Protein AF-G7GJB9-F1 (afdb_monomer_lite)

Sequence (105 aa):
MTVLPDGKTMACCGLGTQSIDELNIGHVDVDDLATARTRAEADFLKRWIRDEGPERILQWTAARDETIIWENLYAHRCQACKRVYSDPKVESVLRDHYPKRSLMS

Foldseek 3Di:
DDADPVQFDFLDPDPCRVPFCLRGQDGNVPDDPVNSVVSCVQAQVSVCCVPPNLLVLLVVLCVVVVVSDDPPPDPDSSVSVSCCRPPVSNVVSCCVPPPVSRHRD

Structure (mmCIF, N/CA/C/O backbone):
data_AF-G7GJB9-F1
#
_entry.id   AF-G7GJB9-F1
#
loop_
_atom_site.group_PDB
_atom_site.id
_atom_site.type_symbol
_atom_site.label_atom_id
_atom_site.label_alt_id
_atom_site.label_comp_id
_atom_site.label_asym_id
_atom_site.label_entity_id
_atom_site.label_seq_id
_atom_site.pdbx_PDB_ins_code
_atom_site.Cartn_x
_atom_site.Cartn_y
_atom_site.Cartn_z
_atom_site.occupancy
_atom_site.B_iso_or_equiv
_atom_site.auth_seq_id
_atom_site.auth_comp_id
_atom_site.auth_asym_id
_atom_site.auth_atom_id
_atom_site.pdbx_PDB_model_num
ATOM 1 N N . MET A 1 1 ? 0.455 -2.338 -12.298 1.00 89.50 1 MET A N 1
ATOM 2 C CA . MET A 1 1 ? 1.537 -1.359 -12.507 1.00 89.50 1 MET A CA 1
ATOM 3 C C . MET A 1 1 ? 1.068 -0.287 -13.476 1.00 89.50 1 MET A C 1
ATOM 5 O O . MET A 1 1 ? 0.288 -0.614 -14.363 1.00 89.50 1 MET A O 1
ATOM 9 N N . THR A 1 2 ? 1.527 0.950 -13.293 1.00 94.06 2 THR A N 1
ATOM 10 C CA . THR A 1 2 ? 1.164 2.133 -14.096 1.00 94.06 2 THR A CA 1
ATOM 11 C C . THR A 1 2 ? 2.374 3.054 -14.205 1.00 94.06 2 THR A C 1
ATOM 13 O O . THR A 1 2 ? 3.111 3.165 -13.232 1.00 94.06 2 THR A O 1
ATOM 16 N N . VAL A 1 3 ? 2.559 3.740 -15.33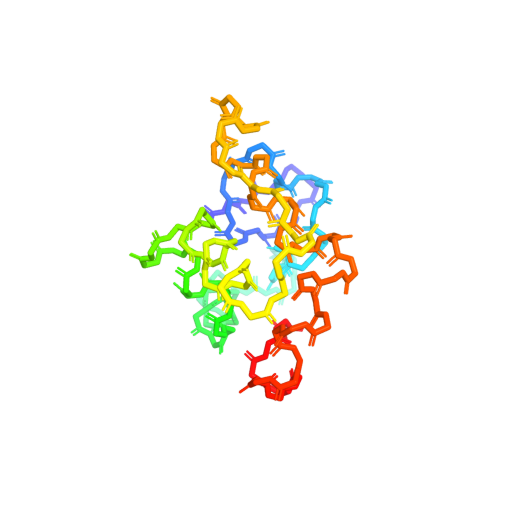1 1.00 95.25 3 VAL A N 1
ATOM 17 C CA . VAL A 1 3 ? 3.527 4.843 -15.457 1.00 95.25 3 VAL A CA 1
ATOM 18 C C . VAL A 1 3 ? 2.760 6.162 -15.398 1.00 95.25 3 VAL A C 1
ATOM 20 O O . VAL A 1 3 ? 1.751 6.315 -16.087 1.00 95.25 3 VAL A O 1
ATOM 23 N N . LEU A 1 4 ? 3.194 7.083 -14.541 1.00 94.19 4 LEU A N 1
ATOM 24 C CA . LEU A 1 4 ? 2.607 8.413 -14.395 1.00 94.19 4 LEU A CA 1
ATOM 25 C C . LEU A 1 4 ? 3.230 9.410 -15.389 1.00 94.19 4 LEU A C 1
ATOM 27 O O . LEU A 1 4 ? 4.338 9.175 -15.870 1.00 94.19 4 LEU A O 1
ATOM 31 N N . PRO A 1 5 ? 2.557 10.542 -15.688 1.00 93.69 5 PRO A N 1
ATOM 32 C CA . PRO A 1 5 ? 3.080 11.548 -16.618 1.00 93.69 5 PRO A CA 1
ATOM 33 C C . PRO A 1 5 ? 4.420 12.165 -16.207 1.00 93.69 5 PRO A C 1
ATOM 35 O O . PRO A 1 5 ? 5.144 12.656 -17.064 1.00 93.69 5 PRO A O 1
ATOM 38 N N . ASP A 1 6 ? 4.742 12.153 -14.912 1.00 94.19 6 ASP A N 1
ATOM 39 C CA . ASP A 1 6 ? 6.021 12.633 -14.386 1.00 94.19 6 ASP A CA 1
ATOM 40 C C . ASP A 1 6 ? 7.142 11.592 -14.491 1.00 94.19 6 ASP A C 1
ATOM 42 O O . ASP A 1 6 ? 8.245 11.884 -14.061 1.00 94.19 6 ASP A O 1
ATOM 46 N N . GLY A 1 7 ? 6.872 10.407 -15.051 1.00 95.56 7 GLY A N 1
ATOM 47 C CA . GLY A 1 7 ? 7.843 9.330 -15.238 1.00 95.56 7 GLY A CA 1
ATOM 48 C C . GLY A 1 7 ? 7.910 8.321 -14.089 1.00 95.56 7 GLY A C 1
ATOM 49 O O . GLY A 1 7 ? 8.565 7.282 -14.228 1.00 95.56 7 GLY A O 1
ATOM 50 N N . LYS A 1 8 ? 7.195 8.543 -12.976 1.00 95.69 8 LYS A N 1
ATOM 51 C CA . LYS A 1 8 ? 7.129 7.562 -11.882 1.00 95.69 8 LYS A CA 1
ATOM 52 C C . LYS A 1 8 ? 6.443 6.276 -12.326 1.00 95.69 8 LYS A C 1
ATOM 54 O O . LYS A 1 8 ? 5.377 6.292 -12.942 1.00 95.69 8 LYS A O 1
ATOM 59 N N . THR A 1 9 ? 7.021 5.146 -11.939 1.00 96.19 9 THR A N 1
ATOM 60 C CA . THR A 1 9 ? 6.441 3.818 -12.134 1.00 96.19 9 THR A CA 1
ATOM 61 C C . THR A 1 9 ? 5.828 3.345 -10.827 1.00 96.19 9 THR A C 1
ATOM 63 O O . THR A 1 9 ? 6.493 3.277 -9.801 1.00 96.19 9 THR A O 1
ATOM 66 N N . MET A 1 10 ? 4.550 2.989 -10.863 1.00 95.69 10 MET A N 1
ATOM 67 C CA . MET A 1 10 ? 3.741 2.707 -9.683 1.00 95.69 10 MET A CA 1
ATOM 68 C C . MET A 1 10 ? 3.254 1.260 -9.683 1.00 95.69 10 MET A C 1
ATOM 70 O O . MET A 1 10 ? 2.778 0.756 -10.702 1.00 95.69 10 MET A O 1
ATOM 74 N N . ALA A 1 11 ? 3.272 0.591 -8.531 1.00 94.06 11 ALA A N 1
ATOM 75 C CA . ALA A 1 11 ? 2.827 -0.794 -8.378 1.00 94.06 11 ALA A CA 1
ATOM 76 C C . ALA A 1 11 ? 1.320 -0.976 -8.661 1.00 94.06 11 ALA A C 1
ATOM 78 O O . ALA A 1 11 ? 0.900 -2.027 -9.153 1.00 94.06 11 ALA A O 1
ATOM 79 N N . CYS A 1 12 ? 0.510 0.067 -8.445 1.00 90.56 12 CYS A N 1
ATOM 80 C CA . CYS A 1 12 ? -0.949 0.055 -8.595 1.00 90.56 12 CYS A CA 1
ATOM 81 C C . CYS A 1 12 ? -1.453 1.127 -9.585 1.00 90.56 12 CYS A C 1
ATOM 83 O O . CYS A 1 12 ? -0.780 2.123 -9.848 1.00 90.56 12 CYS A O 1
ATOM 85 N N . CYS A 1 13 ? -2.654 0.930 -10.134 1.00 82.88 13 CYS A N 1
ATOM 86 C CA . CYS A 1 13 ? -3.376 1.893 -10.983 1.00 82.88 13 CYS A CA 1
ATOM 87 C C . CYS A 1 13 ? -4.547 2.594 -10.273 1.00 82.88 13 CYS A C 1
ATOM 89 O O . CYS A 1 13 ? -5.251 3.388 -10.888 1.00 82.88 13 CYS A O 1
ATOM 91 N N . GLY A 1 14 ? -4.800 2.260 -9.007 1.00 83.69 14 GLY A N 1
ATOM 92 C CA . GLY A 1 14 ? -5.973 2.727 -8.275 1.00 83.69 14 GLY A CA 1
ATOM 93 C C . GLY A 1 14 ? -5.852 4.151 -7.722 1.00 83.69 14 GLY A C 1
ATOM 94 O O . GLY A 1 14 ? -4.815 4.795 -7.804 1.00 83.69 14 GLY A O 1
ATOM 95 N N . LEU A 1 15 ? -6.907 4.622 -7.052 1.00 82.31 15 LEU A N 1
ATOM 96 C CA . LEU A 1 15 ? -6.983 5.977 -6.474 1.00 82.31 15 LEU A CA 1
ATOM 97 C C . LEU A 1 15 ? -5.854 6.300 -5.476 1.00 82.31 15 LEU A C 1
ATOM 99 O O . LEU A 1 15 ? -5.542 7.463 -5.252 1.00 82.31 15 LEU A O 1
ATOM 103 N N . GLY A 1 16 ? -5.242 5.275 -4.873 1.00 74.44 16 GLY A N 1
ATOM 104 C CA . GLY A 1 16 ? -4.135 5.438 -3.929 1.00 74.44 16 GLY A CA 1
ATOM 105 C C . GLY A 1 16 ? -2.791 5.768 -4.582 1.00 74.44 16 GLY A C 1
ATOM 106 O O . GLY A 1 16 ? -1.866 6.146 -3.873 1.00 74.44 16 GLY A O 1
ATOM 107 N N . THR A 1 17 ? -2.675 5.656 -5.909 1.00 81.19 17 THR A N 1
ATOM 108 C CA . THR A 1 17 ? -1.406 5.764 -6.640 1.00 81.19 17 THR A CA 1
ATOM 109 C C . THR A 1 17 ? -0.700 7.113 -6.458 1.00 81.19 17 THR A C 1
ATOM 111 O O . THR A 1 17 ? 0.517 7.157 -6.522 1.00 81.19 17 THR A O 1
ATOM 114 N N . GLN A 1 18 ? -1.406 8.210 -6.181 1.00 80.12 18 GLN A N 1
ATOM 115 C CA . GLN A 1 18 ? -0.754 9.507 -5.928 1.00 80.12 18 GLN A CA 1
ATOM 116 C C . GLN A 1 18 ? -0.552 9.835 -4.444 1.00 80.12 18 GLN A C 1
ATOM 118 O O . GLN A 1 18 ? 0.059 10.848 -4.128 1.00 80.12 18 GLN A O 1
ATOM 123 N N . SER A 1 19 ? -1.093 9.026 -3.531 1.00 86.94 19 SER A N 1
ATOM 124 C CA . SER A 1 19 ? -1.124 9.344 -2.095 1.00 86.94 19 SER A CA 1
ATOM 125 C C . SER A 1 19 ? -0.402 8.331 -1.208 1.00 86.94 19 SER A C 1
ATOM 127 O O . SER A 1 19 ? -0.482 8.450 0.010 1.00 86.94 19 SER A O 1
ATOM 129 N N . ILE A 1 20 ? 0.194 7.297 -1.803 1.00 91.75 20 ILE A N 1
ATOM 130 C CA . ILE A 1 20 ? 0.900 6.221 -1.103 1.00 91.75 20 ILE A CA 1
ATOM 131 C C . ILE A 1 20 ? 2.271 6.093 -1.762 1.00 91.75 20 ILE A C 1
ATOM 133 O O . ILE A 1 20 ? 2.391 5.514 -2.847 1.00 91.75 20 ILE A O 1
ATOM 137 N N . ASP A 1 21 ? 3.286 6.662 -1.120 1.00 90.81 21 ASP A N 1
ATOM 138 C CA . ASP A 1 21 ? 4.640 6.752 -1.672 1.00 90.81 21 ASP A CA 1
ATOM 139 C C . ASP A 1 21 ? 5.273 5.371 -1.850 1.00 90.81 21 ASP A C 1
ATOM 141 O O . ASP A 1 21 ? 5.986 5.137 -2.823 1.00 90.81 21 ASP A O 1
ATOM 145 N N . GLU A 1 22 ? 4.938 4.411 -0.988 1.00 92.31 22 GLU A N 1
ATOM 146 C CA . GLU A 1 22 ? 5.425 3.034 -1.054 1.00 92.31 22 GLU A CA 1
ATOM 147 C C . GLU A 1 22 ? 4.970 2.299 -2.315 1.00 92.31 22 GLU A C 1
ATOM 149 O O . GLU A 1 22 ? 5.536 1.261 -2.656 1.00 92.31 22 GLU A O 1
ATOM 154 N N . LEU A 1 23 ? 3.946 2.798 -3.017 1.00 93.56 23 LEU A N 1
ATOM 155 C CA . LEU A 1 23 ? 3.553 2.243 -4.308 1.00 93.56 23 LEU A CA 1
ATOM 156 C C . LEU A 1 23 ? 4.488 2.686 -5.436 1.00 93.56 23 LEU A C 1
ATOM 158 O O . LEU A 1 23 ? 4.411 2.087 -6.509 1.00 93.56 23 LEU A O 1
ATOM 162 N N . ASN A 1 24 ? 5.331 3.701 -5.241 1.00 94.56 24 ASN A N 1
ATOM 163 C CA . ASN A 1 24 ? 6.339 4.090 -6.218 1.00 94.56 24 ASN A CA 1
ATOM 164 C C . ASN A 1 24 ? 7.473 3.057 -6.219 1.00 94.56 24 ASN A C 1
ATOM 166 O O . ASN A 1 24 ? 8.115 2.813 -5.203 1.00 94.56 24 ASN A O 1
ATOM 170 N N . ILE A 1 25 ? 7.695 2.432 -7.369 1.00 95.44 25 ILE A N 1
ATOM 171 C CA . ILE A 1 25 ? 8.632 1.316 -7.560 1.00 95.44 25 ILE A CA 1
ATOM 172 C C . ILE A 1 25 ? 9.762 1.660 -8.538 1.00 95.44 25 ILE A C 1
ATOM 174 O O . ILE A 1 25 ? 10.593 0.799 -8.844 1.00 95.44 25 ILE A O 1
ATOM 178 N N . GLY A 1 26 ? 9.819 2.902 -9.024 1.00 95.88 26 GLY A N 1
ATOM 179 C CA . GLY A 1 26 ? 10.907 3.365 -9.878 1.00 95.88 26 GLY A CA 1
ATOM 180 C C . GLY A 1 26 ? 10.550 4.571 -10.735 1.00 95.88 26 GLY A C 1
ATOM 181 O O . GLY A 1 26 ? 9.481 5.169 -10.605 1.00 95.88 26 GLY A O 1
ATOM 182 N N . HIS A 1 27 ? 11.446 4.903 -11.655 1.00 97.19 27 HIS A N 1
ATOM 183 C CA . HIS A 1 27 ? 11.267 5.988 -12.616 1.00 97.19 27 HIS A CA 1
ATOM 184 C C . HIS A 1 27 ? 11.741 5.551 -13.999 1.00 97.19 27 HIS A C 1
ATOM 186 O O . HIS A 1 27 ? 12.808 4.957 -14.101 1.00 97.19 27 HIS A O 1
ATOM 192 N N . VAL A 1 28 ? 10.997 5.866 -15.062 1.00 96.81 28 VAL A N 1
ATOM 193 C CA . VAL A 1 28 ? 11.310 5.382 -16.426 1.00 96.81 28 VAL A CA 1
ATOM 194 C C . VAL A 1 28 ? 12.644 5.887 -16.985 1.00 96.81 28 VAL A C 1
ATOM 196 O O . VAL A 1 28 ? 13.214 5.255 -17.866 1.00 96.81 28 VAL A O 1
ATOM 199 N N . ASP A 1 29 ? 13.157 6.998 -16.455 1.00 97.25 29 ASP A N 1
ATOM 200 C CA . ASP A 1 29 ? 14.475 7.538 -16.829 1.00 97.25 29 ASP A CA 1
ATOM 201 C C . ASP A 1 29 ? 15.649 6.762 -16.211 1.00 97.25 29 AS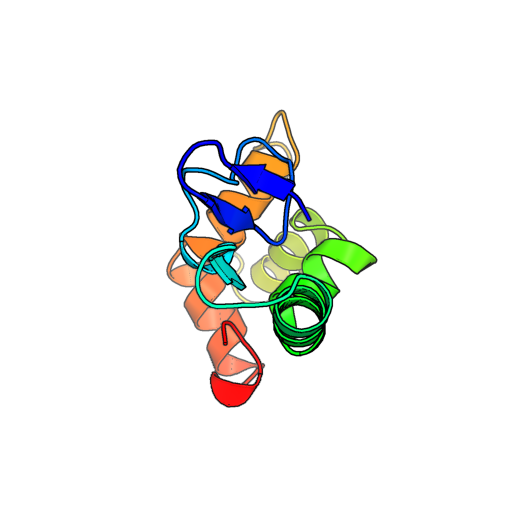P A C 1
ATOM 203 O O . ASP A 1 29 ? 16.786 6.893 -16.660 1.00 97.25 29 ASP A O 1
ATOM 207 N N . VAL A 1 30 ? 15.392 5.993 -15.149 1.00 96.69 30 VAL A N 1
ATOM 208 C CA . VAL A 1 30 ? 16.421 5.305 -14.352 1.00 96.69 30 VAL A CA 1
ATOM 209 C C . VAL A 1 30 ? 16.289 3.792 -14.473 1.00 96.69 30 VAL A C 1
ATOM 211 O O . VAL A 1 30 ? 17.289 3.083 -14.566 1.00 96.69 30 VAL A O 1
ATOM 214 N N . ASP A 1 31 ? 15.055 3.300 -14.464 1.00 96.19 31 ASP A N 1
ATOM 215 C CA . ASP A 1 31 ? 14.720 1.892 -14.355 1.00 96.19 31 ASP A CA 1
ATOM 216 C C . ASP A 1 31 ? 13.994 1.404 -15.605 1.00 96.19 31 ASP A C 1
ATOM 218 O O . ASP A 1 31 ? 13.051 2.034 -16.090 1.00 96.19 31 ASP A O 1
ATOM 222 N N . ASP A 1 32 ? 14.351 0.209 -16.070 1.00 95.81 32 ASP A N 1
ATOM 223 C CA . ASP A 1 32 ? 13.491 -0.520 -16.991 1.00 95.81 32 ASP A CA 1
ATOM 224 C C . ASP A 1 32 ? 12.253 -1.089 -16.259 1.00 95.81 32 ASP A C 1
ATOM 226 O O . ASP A 1 32 ? 12.241 -1.327 -15.043 1.00 95.81 32 ASP A O 1
ATOM 230 N N . LEU A 1 33 ? 11.183 -1.343 -17.016 1.00 94.94 33 LEU A N 1
ATOM 231 C CA . LEU A 1 33 ? 9.920 -1.829 -16.452 1.00 94.94 33 LEU A CA 1
ATOM 232 C C . LEU A 1 33 ? 10.025 -3.230 -15.827 1.00 94.94 33 LEU A C 1
ATOM 234 O O . LEU A 1 33 ? 9.230 -3.555 -14.942 1.00 94.94 33 LEU A O 1
ATOM 238 N N . ALA A 1 34 ? 10.968 -4.071 -16.263 1.00 96.00 34 ALA A N 1
ATOM 239 C CA . ALA A 1 34 ? 11.171 -5.398 -15.684 1.00 96.00 34 ALA A CA 1
ATOM 240 C C . ALA A 1 34 ? 11.832 -5.300 -14.299 1.00 96.00 34 ALA A C 1
ATOM 242 O O . ALA A 1 34 ? 11.426 -6.004 -13.369 1.00 96.00 34 ALA A O 1
ATOM 243 N N . THR A 1 35 ? 12.771 -4.373 -14.128 1.00 96.12 35 THR A N 1
ATOM 244 C CA . THR A 1 35 ? 13.389 -4.029 -12.846 1.00 96.12 35 THR A CA 1
ATOM 245 C C . THR A 1 35 ? 12.347 -3.471 -11.878 1.00 96.12 35 THR A C 1
ATOM 247 O O . THR A 1 35 ? 12.211 -3.983 -10.763 1.00 96.12 35 THR A O 1
ATOM 250 N N . ALA A 1 36 ? 11.536 -2.499 -12.310 1.00 95.81 36 ALA A N 1
ATOM 251 C CA . ALA A 1 36 ? 10.448 -1.958 -11.489 1.00 95.81 36 ALA A CA 1
ATOM 252 C C . ALA A 1 36 ? 9.442 -3.051 -11.078 1.00 95.81 36 ALA A C 1
ATOM 254 O O . ALA A 1 36 ? 9.062 -3.156 -9.908 1.00 95.81 36 ALA A O 1
ATOM 255 N N . ARG A 1 37 ? 9.061 -3.928 -12.015 1.00 94.50 37 ARG A N 1
ATOM 256 C CA . ARG A 1 37 ? 8.197 -5.081 -11.732 1.00 94.50 37 ARG A CA 1
ATOM 257 C C . ARG A 1 37 ? 8.811 -6.018 -10.693 1.00 94.50 37 ARG A C 1
ATOM 259 O O . ARG A 1 37 ? 8.110 -6.418 -9.768 1.00 94.50 37 ARG A O 1
ATOM 266 N N . THR A 1 38 ? 10.095 -6.341 -10.820 1.00 95.62 38 THR A N 1
ATOM 267 C CA . THR A 1 38 ? 10.801 -7.222 -9.877 1.00 95.62 38 THR A CA 1
ATOM 268 C C . THR A 1 38 ? 10.790 -6.639 -8.464 1.00 95.62 38 THR A C 1
ATOM 270 O O . THR A 1 38 ? 10.535 -7.368 -7.509 1.00 95.62 38 THR A O 1
ATOM 273 N N . ARG A 1 39 ? 10.972 -5.318 -8.311 1.00 94.19 39 ARG A N 1
ATOM 274 C CA . ARG A 1 39 ? 10.845 -4.643 -7.004 1.00 94.19 39 ARG A CA 1
ATOM 275 C C . ARG A 1 39 ? 9.439 -4.776 -6.426 1.00 94.19 39 ARG A C 1
ATOM 277 O O . ARG A 1 39 ? 9.283 -5.154 -5.269 1.00 94.19 39 ARG A O 1
ATOM 284 N N . ALA A 1 40 ? 8.410 -4.535 -7.240 1.00 93.12 40 ALA A N 1
ATOM 285 C CA . ALA A 1 40 ? 7.023 -4.700 -6.808 1.00 93.12 40 ALA A CA 1
ATOM 286 C C . ALA A 1 40 ? 6.714 -6.143 -6.379 1.00 93.12 40 ALA A C 1
ATOM 288 O O . ALA A 1 40 ? 5.992 -6.361 -5.409 1.00 93.12 40 ALA A O 1
ATOM 289 N N . GLU A 1 41 ? 7.260 -7.123 -7.100 1.00 92.75 41 GLU A N 1
ATOM 290 C CA . GLU A 1 41 ? 7.110 -8.544 -6.797 1.00 92.75 41 GLU A CA 1
ATOM 291 C C . GLU A 1 41 ? 7.954 -8.994 -5.604 1.00 92.75 41 GLU A C 1
ATOM 293 O O . GLU A 1 41 ? 7.607 -10.008 -5.011 1.00 92.75 41 GLU A O 1
ATOM 298 N N . ALA A 1 42 ? 9.007 -8.272 -5.214 1.00 93.25 42 ALA A N 1
ATOM 299 C CA . ALA A 1 42 ? 9.830 -8.590 -4.047 1.00 93.25 42 ALA A CA 1
ATOM 300 C C . ALA A 1 42 ? 9.178 -8.162 -2.717 1.00 93.25 42 ALA A C 1
ATOM 302 O O . ALA A 1 42 ? 9.381 -8.827 -1.697 1.00 93.25 42 ALA A O 1
ATOM 303 N N . ASP A 1 43 ? 8.323 -7.139 -2.730 1.00 92.69 43 ASP A N 1
ATOM 304 C CA . ASP A 1 43 ? 7.616 -6.645 -1.544 1.00 92.69 43 ASP A CA 1
ATOM 305 C C . ASP A 1 43 ? 6.431 -7.548 -1.152 1.00 92.69 43 ASP A C 1
ATOM 307 O O . ASP A 1 43 ? 5.493 -7.766 -1.926 1.00 92.69 43 ASP A O 1
ATOM 311 N N . PHE A 1 44 ? 6.449 -8.067 0.078 1.00 92.75 44 PHE A N 1
ATOM 312 C CA . PHE A 1 44 ? 5.394 -8.953 0.573 1.00 92.75 44 PHE A CA 1
ATOM 313 C C . PHE A 1 44 ? 4.037 -8.262 0.701 1.00 92.75 44 PHE A C 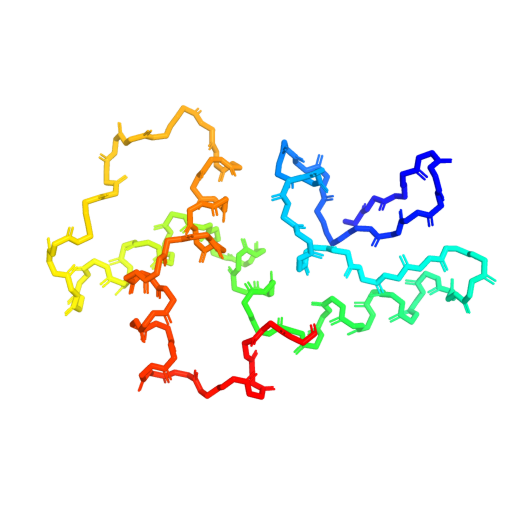1
ATOM 315 O O . PHE A 1 44 ? 3.034 -8.857 0.317 1.00 92.75 44 PHE A O 1
ATOM 322 N N . LEU A 1 45 ? 3.987 -7.028 1.208 1.00 93.75 45 LEU A N 1
ATOM 323 C CA . LEU A 1 45 ? 2.729 -6.313 1.412 1.00 93.75 45 LEU A CA 1
ATOM 324 C C . LEU A 1 45 ? 2.061 -6.001 0.071 1.00 93.75 45 LEU A C 1
ATOM 326 O O . LEU A 1 45 ? 0.859 -6.212 -0.085 1.00 93.75 45 LEU A O 1
ATOM 330 N N . LYS A 1 46 ? 2.846 -5.581 -0.929 1.00 93.50 46 LYS A N 1
ATOM 331 C CA . LYS A 1 46 ? 2.354 -5.355 -2.298 1.00 93.50 46 LYS A CA 1
ATOM 332 C C . LYS A 1 46 ? 1.792 -6.648 -2.904 1.00 93.50 46 LYS A C 1
ATOM 334 O O . LYS A 1 46 ? 0.713 -6.614 -3.501 1.00 93.50 46 LYS A O 1
ATOM 339 N N . ARG A 1 47 ? 2.476 -7.790 -2.722 1.00 93.31 47 ARG A N 1
ATOM 340 C CA . ARG A 1 47 ? 1.964 -9.110 -3.144 1.00 93.31 47 ARG A CA 1
ATOM 341 C C . ARG A 1 47 ? 0.679 -9.485 -2.409 1.00 93.31 47 ARG A C 1
ATOM 343 O O . ARG A 1 47 ? -0.291 -9.848 -3.059 1.00 93.31 47 ARG A O 1
ATOM 350 N N . TRP A 1 48 ? 0.633 -9.329 -1.089 1.00 94.81 48 TRP A N 1
ATOM 351 C CA . TRP A 1 48 ? -0.541 -9.669 -0.285 1.00 94.81 48 TRP A CA 1
ATOM 352 C C . TRP A 1 48 ? -1.767 -8.839 -0.695 1.00 94.81 48 TRP A C 1
ATOM 354 O O . TRP A 1 48 ? -2.840 -9.386 -0.939 1.00 94.81 48 TRP A O 1
ATOM 364 N N . ILE A 1 49 ? -1.598 -7.530 -0.905 1.00 94.06 49 ILE A N 1
ATOM 365 C CA . ILE A 1 49 ? -2.664 -6.649 -1.410 1.00 94.06 49 ILE A CA 1
ATOM 366 C C . ILE A 1 49 ? -3.143 -7.073 -2.806 1.00 94.06 49 ILE A C 1
ATOM 368 O O . ILE A 1 49 ? -4.334 -6.951 -3.110 1.00 94.06 49 ILE A O 1
ATOM 372 N N . ARG A 1 50 ? -2.241 -7.536 -3.677 1.00 92.44 50 ARG A N 1
ATOM 373 C CA . ARG A 1 50 ? -2.599 -8.032 -5.013 1.00 92.44 50 ARG A CA 1
ATOM 374 C C . ARG A 1 50 ? -3.387 -9.339 -4.931 1.00 92.44 50 ARG A C 1
ATOM 376 O O . ARG A 1 50 ? -4.391 -9.461 -5.626 1.00 92.44 50 ARG A O 1
ATOM 383 N N . ASP A 1 51 ? -2.924 -10.275 -4.111 1.00 93.94 51 ASP A N 1
ATOM 384 C CA . ASP A 1 51 ? -3.427 -11.648 -4.082 1.00 93.94 51 ASP A CA 1
ATOM 385 C C . ASP A 1 51 ? -4.728 -11.756 -3.261 1.00 93.94 51 ASP A C 1
ATOM 387 O O . ASP A 1 51 ? -5.648 -12.479 -3.642 1.00 93.94 51 ASP A O 1
ATOM 391 N N . GLU A 1 52 ? -4.854 -10.986 -2.175 1.00 94.56 52 GLU A N 1
ATOM 392 C CA . GLU A 1 52 ? -5.991 -11.069 -1.248 1.00 94.56 52 GLU A CA 1
ATOM 393 C C . GLU A 1 52 ? -6.843 -9.802 -1.159 1.00 94.56 52 GLU A C 1
ATOM 395 O O . GLU A 1 52 ? -8.030 -9.888 -0.833 1.00 94.56 52 GLU A O 1
ATOM 400 N N . GLY A 1 53 ? -6.264 -8.644 -1.468 1.00 93.19 53 GLY A N 1
ATOM 401 C CA . GLY A 1 53 ? -6.901 -7.345 -1.287 1.00 93.19 53 GLY A CA 1
ATOM 402 C C . GLY A 1 53 ? -6.616 -6.700 0.077 1.00 93.19 53 GLY A C 1
ATOM 403 O O . GLY A 1 53 ? -6.330 -7.387 1.058 1.00 93.19 53 GLY A O 1
ATOM 404 N N . PRO A 1 54 ? -6.691 -5.360 0.158 1.00 95.31 54 PRO A N 1
ATOM 405 C CA . PRO A 1 54 ? -6.374 -4.625 1.381 1.00 95.31 54 PRO A CA 1
ATOM 406 C C . PRO A 1 54 ? -7.381 -4.861 2.515 1.00 95.31 54 PRO A C 1
ATOM 408 O O . PRO A 1 54 ? -7.007 -4.802 3.682 1.00 95.31 54 PRO A O 1
ATOM 411 N N . GLU A 1 55 ? -8.641 -5.168 2.205 1.00 96.12 55 GLU A N 1
ATOM 412 C CA . GLU A 1 55 ? -9.675 -5.467 3.198 1.00 96.12 55 GLU A CA 1
ATOM 413 C C . GLU A 1 55 ? -9.346 -6.714 4.025 1.00 96.12 55 GLU A C 1
ATOM 415 O O . GLU A 1 55 ? -9.527 -6.702 5.240 1.00 96.12 55 GLU A O 1
ATOM 420 N N . ARG A 1 56 ? -8.798 -7.765 3.399 1.00 96.50 56 ARG A N 1
ATOM 421 C CA . ARG A 1 56 ? -8.367 -8.977 4.117 1.00 96.50 56 ARG A CA 1
ATOM 422 C C . ARG A 1 56 ? -7.211 -8.709 5.071 1.00 96.50 56 ARG A C 1
ATOM 424 O O . ARG A 1 56 ? -7.171 -9.283 6.154 1.00 96.50 56 ARG A O 1
ATOM 431 N N . ILE A 1 57 ? -6.311 -7.801 4.707 1.00 96.75 57 ILE A N 1
ATOM 432 C CA . ILE A 1 57 ? -5.226 -7.375 5.596 1.00 96.75 57 ILE A CA 1
ATOM 433 C C . ILE A 1 57 ? -5.804 -6.625 6.797 1.00 96.75 57 ILE A C 1
ATOM 435 O O . ILE A 1 57 ? -5.453 -6.940 7.930 1.00 96.75 57 ILE A O 1
ATOM 439 N N . LEU A 1 58 ? -6.739 -5.695 6.570 1.00 97.69 58 LEU A N 1
ATOM 440 C CA . LEU A 1 58 ? -7.407 -4.973 7.656 1.00 97.69 58 LEU A CA 1
ATOM 441 C C . LEU A 1 58 ? -8.162 -5.924 8.590 1.00 97.69 58 LEU A C 1
ATOM 443 O O . LEU A 1 58 ? -8.008 -5.817 9.806 1.00 97.69 58 LEU A O 1
ATOM 447 N N . GLN A 1 59 ? -8.891 -6.896 8.036 1.00 97.50 59 GLN A N 1
ATOM 448 C CA . GLN A 1 59 ? -9.530 -7.967 8.800 1.00 97.50 59 GLN A CA 1
ATOM 449 C C . GLN A 1 59 ? -8.523 -8.725 9.665 1.00 97.50 59 GLN A C 1
ATOM 451 O O . GLN A 1 59 ? -8.738 -8.922 10.860 1.00 97.50 59 GLN A O 1
ATOM 456 N N . TRP A 1 60 ? -7.406 -9.135 9.066 1.00 97.69 60 TRP A N 1
ATOM 457 C CA . TRP A 1 60 ? -6.365 -9.892 9.746 1.00 97.69 60 TRP A CA 1
ATOM 458 C C . TRP A 1 60 ? -5.702 -9.091 10.875 1.00 97.69 60 TRP A C 1
ATOM 460 O O . TRP A 1 60 ? -5.399 -9.663 11.928 1.00 97.69 60 TRP A O 1
ATOM 470 N N . THR A 1 61 ? -5.509 -7.779 10.687 1.00 97.69 61 THR A N 1
ATOM 471 C CA . THR A 1 61 ? -4.986 -6.890 11.735 1.00 97.69 61 THR A CA 1
ATOM 472 C C . THR A 1 61 ? -6.009 -6.610 12.830 1.00 97.69 61 THR A C 1
ATOM 474 O O . THR A 1 61 ? -5.650 -6.624 14.002 1.00 97.69 61 THR A O 1
ATOM 477 N N . ALA A 1 62 ? -7.288 -6.450 12.484 1.00 97.75 62 ALA A N 1
ATOM 478 C CA . ALA A 1 62 ? -8.365 -6.233 13.449 1.00 97.75 62 ALA A CA 1
ATOM 479 C C . ALA A 1 62 ? -8.609 -7.450 14.352 1.00 97.75 62 ALA A C 1
ATOM 481 O O . ALA A 1 62 ? -8.972 -7.301 15.512 1.00 97.75 62 ALA A O 1
ATOM 482 N N . ALA A 1 63 ? -8.335 -8.660 13.856 1.00 97.62 63 ALA A N 1
ATOM 483 C CA . ALA A 1 63 ? -8.353 -9.878 14.668 1.00 97.62 63 ALA A CA 1
ATOM 484 C C . ALA A 1 63 ? -7.226 -9.943 15.727 1.00 97.62 63 ALA A C 1
ATOM 486 O O . ALA A 1 63 ? -7.198 -10.877 16.524 1.00 97.62 63 ALA A O 1
ATOM 487 N N . ARG A 1 64 ? -6.270 -9.003 15.708 1.00 97.31 64 ARG A N 1
ATOM 488 C CA . ARG A 1 64 ? -5.129 -8.913 16.644 1.00 97.31 64 ARG A CA 1
ATOM 489 C C . ARG A 1 64 ? -5.161 -7.651 17.494 1.00 97.31 64 ARG A C 1
ATOM 491 O O . ARG A 1 64 ? -4.739 -7.686 18.642 1.00 97.31 64 ARG A O 1
ATOM 498 N N . ASP A 1 65 ? -5.669 -6.564 16.931 1.00 97.31 65 ASP A N 1
ATOM 499 C CA . ASP A 1 65 ? -6.004 -5.342 17.648 1.00 97.31 65 ASP A CA 1
ATOM 500 C C . ASP A 1 65 ? -7.463 -4.989 17.342 1.00 97.31 65 ASP A C 1
ATOM 502 O O . ASP A 1 65 ? -7.782 -4.397 16.309 1.00 97.31 65 ASP A O 1
ATOM 506 N N . GLU A 1 66 ? -8.351 -5.344 18.272 1.00 96.50 66 GLU A N 1
ATOM 507 C CA . GLU A 1 66 ? -9.798 -5.121 18.161 1.00 96.50 66 GLU A CA 1
ATOM 508 C C . GLU A 1 66 ? -10.171 -3.628 18.082 1.00 96.50 66 GLU A C 1
ATOM 510 O O . GLU A 1 66 ? -11.292 -3.279 17.710 1.00 96.50 66 GLU A O 1
ATOM 515 N N . THR A 1 67 ? -9.237 -2.715 18.382 1.00 97.31 67 THR A N 1
ATOM 516 C CA . THR A 1 67 ? -9.457 -1.271 18.223 1.00 97.31 67 THR A CA 1
ATOM 517 C C . THR A 1 67 ? -9.351 -0.807 16.764 1.00 97.31 67 THR A C 1
ATOM 519 O O . 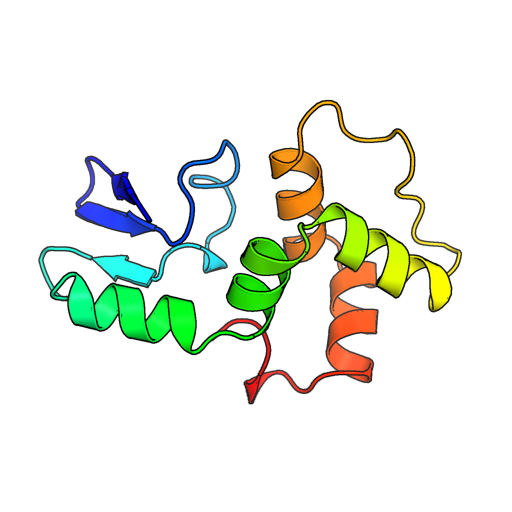THR A 1 67 ? -9.684 0.346 16.457 1.00 97.31 67 THR A O 1
ATOM 522 N N . ILE A 1 68 ? -8.906 -1.676 15.849 1.00 97.50 68 ILE A N 1
ATOM 523 C CA . ILE A 1 68 ? -8.877 -1.429 14.404 1.00 97.50 68 ILE A CA 1
ATOM 524 C C . ILE A 1 68 ? -10.253 -1.758 13.811 1.00 97.50 68 ILE A C 1
ATOM 526 O O . ILE A 1 68 ? -10.527 -2.860 13.343 1.00 97.50 68 ILE A O 1
ATOM 530 N N . ILE A 1 69 ? -11.135 -0.761 13.775 1.00 96.25 69 ILE A N 1
ATOM 531 C CA . ILE A 1 69 ? -12.440 -0.884 13.107 1.00 96.25 69 ILE A CA 1
ATOM 532 C C . ILE A 1 69 ? -12.257 -0.709 11.601 1.00 96.25 69 ILE A C 1
ATOM 534 O O . ILE A 1 69 ? -11.717 0.316 11.187 1.00 96.25 69 ILE A O 1
ATOM 538 N N . TRP A 1 70 ? -12.708 -1.656 10.775 1.00 95.50 70 TRP A N 1
ATOM 539 C CA . TRP A 1 70 ? -12.492 -1.622 9.318 1.00 95.50 70 TRP A CA 1
ATOM 540 C C . TRP A 1 70 ? -13.732 -1.951 8.473 1.00 95.50 70 TRP A C 1
ATOM 542 O O . TRP A 1 70 ? -13.830 -1.476 7.340 1.00 95.50 70 TRP A O 1
ATOM 552 N N . GLU A 1 71 ? -14.669 -2.744 8.996 1.00 94.00 71 GLU A N 1
ATOM 553 C CA . GLU A 1 71 ? -15.841 -3.204 8.248 1.00 94.00 71 GLU A CA 1
ATOM 554 C C . GLU A 1 71 ? -16.765 -2.046 7.862 1.00 94.00 71 GLU A C 1
ATOM 556 O O . GLU A 1 71 ? -17.036 -1.152 8.661 1.00 94.00 71 GLU A O 1
ATOM 561 N N . ASN A 1 72 ? -17.271 -2.077 6.625 1.00 93.25 72 ASN A N 1
ATOM 562 C CA . ASN A 1 72 ? -18.220 -1.098 6.07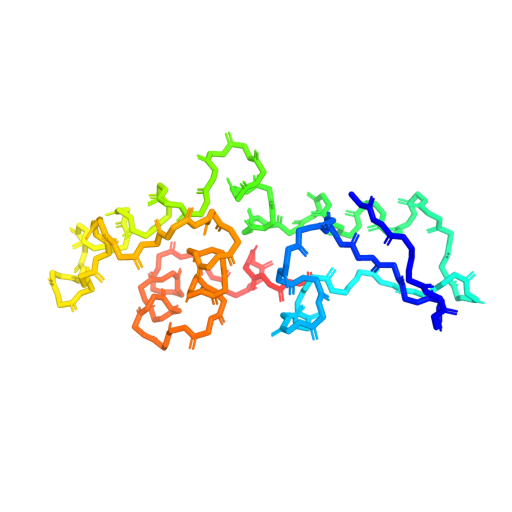8 1.00 93.25 72 ASN A CA 1
ATOM 563 C C . ASN A 1 72 ? -17.732 0.369 6.062 1.00 93.25 72 ASN A C 1
ATOM 565 O O . ASN A 1 72 ? -18.542 1.279 5.900 1.00 93.25 72 ASN A O 1
ATOM 569 N N . LEU A 1 73 ? -16.421 0.620 6.186 1.00 93.50 73 LEU A N 1
ATOM 570 C CA . LEU A 1 73 ? -15.858 1.980 6.197 1.00 93.50 73 LEU A CA 1
ATOM 571 C C . LEU A 1 73 ? -15.412 2.505 4.823 1.00 93.50 73 LEU A C 1
ATOM 573 O O . LEU A 1 73 ? -15.084 3.686 4.704 1.00 93.50 73 LEU A O 1
ATOM 577 N N . TYR A 1 74 ? -15.366 1.659 3.791 1.00 92.06 74 TYR A N 1
ATOM 578 C CA . TYR A 1 74 ? -14.785 2.020 2.494 1.00 92.06 74 TYR A CA 1
ATOM 579 C C . TYR A 1 74 ? -15.774 1.809 1.357 1.00 92.06 74 TYR A C 1
ATOM 581 O O . TYR A 1 74 ? -16.288 0.712 1.160 1.00 92.06 74 TYR A O 1
ATOM 589 N N . ALA A 1 75 ? -15.979 2.856 0.559 1.00 89.50 75 ALA A N 1
ATOM 590 C CA . ALA A 1 75 ? -16.754 2.785 -0.676 1.00 89.50 75 ALA A CA 1
ATOM 591 C C . ALA A 1 75 ? -15.938 2.181 -1.832 1.00 89.50 75 ALA A C 1
ATOM 593 O O . ALA A 1 75 ? -16.500 1.686 -2.806 1.00 89.50 75 ALA A O 1
ATOM 594 N N . HIS A 1 76 ? -14.604 2.232 -1.743 1.00 88.94 76 HIS A N 1
ATOM 595 C CA . HIS A 1 76 ? -13.708 1.664 -2.744 1.00 88.94 76 HIS A CA 1
ATOM 596 C C . HIS A 1 76 ? -12.460 1.055 -2.101 1.00 88.94 76 HIS A C 1
ATOM 598 O O . HIS A 1 76 ? -11.850 1.660 -1.218 1.00 88.94 76 HIS A O 1
ATOM 604 N N . ARG A 1 77 ? -11.990 -0.081 -2.630 1.00 89.25 77 ARG A N 1
ATOM 605 C CA . ARG A 1 77 ? -10.826 -0.821 -2.103 1.00 89.25 77 ARG A CA 1
ATOM 606 C C . ARG A 1 77 ? -9.538 -0.011 -1.982 1.00 89.25 77 ARG A C 1
ATOM 608 O O . ARG A 1 77 ? -8.691 -0.273 -1.138 1.00 89.25 77 ARG A O 1
ATOM 615 N N . CYS A 1 78 ? -9.368 1.019 -2.809 1.00 91.31 78 CYS A N 1
ATOM 616 C CA . CYS A 1 78 ? -8.205 1.906 -2.702 1.00 91.31 78 CYS A CA 1
ATOM 617 C C . CYS A 1 78 ? -8.179 2.723 -1.401 1.00 91.31 78 CYS A C 1
ATOM 619 O O . CYS A 1 78 ? -7.095 3.094 -0.964 1.00 91.31 78 CYS A O 1
ATOM 621 N N . GLN A 1 79 ? -9.331 2.984 -0.777 1.00 92.69 79 GLN A N 1
ATOM 622 C CA . GLN A 1 79 ? -9.398 3.640 0.533 1.00 92.69 79 GLN A CA 1
ATOM 623 C C . GLN A 1 79 ? -8.918 2.689 1.637 1.00 92.69 79 GLN A C 1
ATOM 625 O O . GLN A 1 79 ? -8.116 3.093 2.475 1.00 92.69 79 GLN A O 1
ATOM 630 N N . ALA A 1 80 ? -9.316 1.412 1.570 1.00 94.75 80 ALA A N 1
ATOM 631 C CA . ALA A 1 80 ? -8.780 0.362 2.434 1.00 94.75 80 ALA A CA 1
ATOM 632 C C . ALA A 1 80 ? -7.262 0.212 2.247 1.00 94.75 80 ALA A C 1
ATOM 634 O O . ALA A 1 80 ? -6.521 0.202 3.224 1.00 94.75 80 ALA A O 1
ATOM 635 N N . CYS A 1 81 ? -6.784 0.191 0.995 1.00 94.19 81 CYS A N 1
ATOM 636 C CA . CYS A 1 81 ? -5.352 0.155 0.676 1.00 94.19 81 CYS A CA 1
ATOM 637 C C . CYS A 1 81 ? -4.602 1.323 1.321 1.00 94.19 81 CYS A C 1
ATOM 639 O O . CYS A 1 81 ? -3.600 1.109 1.993 1.00 94.19 81 CYS A O 1
ATOM 641 N N . LYS A 1 82 ? -5.120 2.551 1.190 1.00 93.69 82 LYS A N 1
ATOM 642 C CA . LYS A 1 82 ? -4.518 3.724 1.829 1.00 93.69 82 LYS A CA 1
ATOM 643 C C . LYS A 1 82 ? -4.390 3.538 3.337 1.00 93.69 82 LYS A C 1
ATOM 645 O O . LYS A 1 82 ? -3.323 3.799 3.873 1.00 93.69 82 LYS A O 1
ATOM 650 N N . ARG A 1 83 ? -5.432 3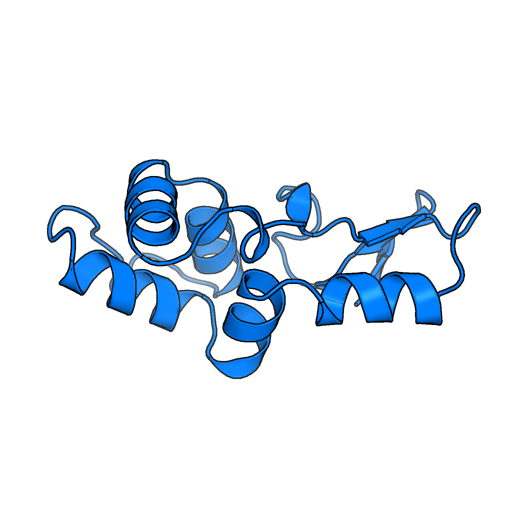.029 4.001 1.00 95.06 83 ARG A N 1
ATOM 651 C CA . ARG A 1 83 ? -5.374 2.773 5.441 1.00 95.06 83 ARG A CA 1
ATOM 652 C C . ARG A 1 83 ? -4.320 1.734 5.816 1.00 95.06 83 ARG A C 1
ATOM 654 O O . ARG A 1 83 ? -3.625 1.945 6.800 1.00 95.06 83 ARG A O 1
ATOM 661 N N . VAL A 1 84 ? -4.169 0.666 5.029 1.00 95.44 84 VAL A N 1
ATOM 662 C CA . VAL A 1 84 ? -3.114 -0.339 5.254 1.00 95.44 84 VAL A CA 1
ATOM 663 C C . VAL A 1 84 ? -1.721 0.298 5.289 1.00 95.44 84 VAL A C 1
ATOM 665 O O . VAL A 1 84 ? -0.902 -0.100 6.109 1.00 95.44 84 VAL A O 1
ATOM 668 N N . TYR A 1 85 ? -1.467 1.301 4.446 1.00 93.88 85 TYR A N 1
ATOM 669 C CA . TYR A 1 85 ? -0.182 2.006 4.409 1.00 93.88 85 TYR A CA 1
ATOM 670 C C . TYR A 1 85 ? -0.057 3.154 5.421 1.00 93.88 85 TYR A C 1
ATOM 672 O O . TYR A 1 85 ? 1.059 3.501 5.785 1.00 93.88 85 TYR A O 1
ATOM 680 N N . SER A 1 86 ? -1.162 3.763 5.867 1.00 92.69 86 SER A N 1
ATOM 681 C CA . SER A 1 86 ? -1.111 5.022 6.628 1.00 92.69 86 SER A CA 1
ATOM 682 C C . SER A 1 86 ? -1.566 4.943 8.087 1.00 92.69 86 SER A C 1
ATOM 684 O O . SER A 1 86 ? -1.386 5.919 8.809 1.00 92.69 86 SER A O 1
ATOM 686 N N . ASP A 1 87 ? -2.245 3.874 8.513 1.00 95.94 87 ASP A N 1
ATOM 687 C CA . ASP A 1 87 ? -2.749 3.735 9.888 1.00 95.94 87 ASP A CA 1
ATOM 688 C C . ASP A 1 87 ? -1.654 3.157 10.804 1.00 95.94 87 ASP A C 1
ATOM 690 O O . ASP A 1 87 ? -1.283 1.991 10.635 1.00 95.94 87 ASP A O 1
ATOM 694 N N . PRO A 1 88 ? -1.157 3.916 11.804 1.00 95.56 88 PRO A N 1
ATOM 695 C CA . PRO A 1 88 ? -0.076 3.457 12.676 1.00 95.56 88 PRO A CA 1
ATOM 696 C C . PRO A 1 88 ? -0.413 2.187 13.465 1.00 95.56 88 PRO A C 1
ATOM 698 O O . PRO A 1 88 ? 0.491 1.429 13.813 1.00 95.56 88 PRO A O 1
ATOM 701 N N . LYS A 1 89 ? -1.697 1.925 13.748 1.00 97.19 89 LYS A N 1
ATOM 702 C CA . LYS A 1 89 ? -2.106 0.689 14.432 1.00 97.19 89 LYS A CA 1
ATOM 703 C C . LYS A 1 89 ? -1.953 -0.516 13.518 1.00 97.19 89 LYS A C 1
ATOM 705 O O . LYS A 1 89 ? -1.394 -1.532 13.920 1.00 97.19 89 LYS A O 1
ATOM 710 N N . VAL A 1 90 ? -2.400 -0.374 12.270 1.00 96.88 90 VAL A N 1
ATOM 711 C CA . VAL A 1 90 ? -2.239 -1.410 11.242 1.00 96.88 90 VAL A CA 1
ATOM 712 C C . VAL A 1 90 ? -0.753 -1.670 11.008 1.00 96.88 90 VAL A C 1
ATOM 714 O O . VAL A 1 90 ? -0.330 -2.824 11.007 1.00 96.88 90 VAL A O 1
ATOM 717 N N . GLU A 1 91 ? 0.055 -0.613 10.895 1.00 94.69 91 GLU A N 1
ATOM 718 C CA . GLU A 1 91 ? 1.508 -0.730 10.766 1.00 94.69 91 GLU A CA 1
ATOM 719 C C . GLU A 1 91 ? 2.134 -1.466 11.959 1.00 94.69 91 GLU A C 1
ATOM 721 O O . GLU A 1 91 ? 2.928 -2.382 11.747 1.00 94.69 91 GLU A O 1
ATOM 726 N N . SER A 1 92 ? 1.769 -1.110 13.197 1.00 95.50 92 SER A N 1
ATOM 727 C CA . SER A 1 92 ? 2.283 -1.765 14.408 1.00 95.50 92 SER A CA 1
ATOM 728 C C . SER A 1 92 ? 2.011 -3.267 14.381 1.00 95.50 92 SER A C 1
ATOM 730 O O . SER A 1 92 ? 2.944 -4.060 14.478 1.00 95.50 92 SER A O 1
ATOM 732 N N . VAL A 1 93 ? 0.757 -3.665 14.141 1.00 96.50 93 VAL A N 1
ATOM 733 C CA . VAL A 1 93 ? 0.373 -5.082 14.082 1.00 96.50 93 VAL A CA 1
ATOM 734 C C . VAL A 1 93 ? 1.122 -5.808 12.961 1.00 96.50 93 VAL A C 1
ATOM 736 O O . VAL A 1 93 ? 1.610 -6.921 13.151 1.00 96.50 93 VAL A O 1
ATOM 739 N N . LEU A 1 94 ? 1.261 -5.190 11.785 1.00 94.94 94 LEU A N 1
ATOM 740 C CA . LEU A 1 94 ? 2.024 -5.782 10.687 1.00 94.94 94 LEU A CA 1
ATOM 741 C C . LEU A 1 94 ? 3.501 -5.975 11.061 1.00 94.94 94 LEU A C 1
ATOM 743 O O . LEU A 1 94 ? 4.058 -7.030 10.762 1.00 94.94 94 LEU A O 1
ATOM 747 N N . ARG A 1 95 ? 4.123 -5.002 11.738 1.00 91.88 95 ARG A N 1
ATOM 748 C CA . ARG A 1 95 ? 5.533 -5.062 12.163 1.00 91.88 95 ARG A CA 1
ATOM 749 C C . ARG A 1 95 ? 5.797 -6.109 13.237 1.00 91.88 95 ARG A C 1
ATOM 751 O O . ARG A 1 95 ? 6.837 -6.764 13.178 1.00 91.88 95 ARG A O 1
ATOM 758 N N . ASP A 1 96 ? 4.869 -6.281 14.170 1.00 94.19 96 ASP A N 1
ATOM 759 C CA . ASP A 1 96 ? 4.998 -7.250 15.263 1.00 94.19 96 ASP A CA 1
ATOM 760 C C . ASP A 1 96 ? 4.950 -8.700 14.760 1.00 94.19 96 ASP A C 1
ATOM 762 O O . ASP A 1 96 ? 5.508 -9.607 15.379 1.00 94.19 96 ASP A O 1
ATOM 766 N N . HIS A 1 97 ? 4.327 -8.924 13.601 1.00 91.44 97 HIS A N 1
ATOM 767 C CA . HIS A 1 97 ? 4.149 -10.254 13.023 1.00 91.44 97 HIS A CA 1
ATOM 768 C C . HIS A 1 97 ? 4.984 -10.524 11.765 1.00 91.44 97 HIS A C 1
ATOM 770 O O . HIS A 1 97 ? 5.259 -11.687 11.463 1.00 91.44 97 HIS A O 1
ATOM 776 N N . TYR A 1 98 ? 5.419 -9.486 11.049 1.00 84.50 98 TYR A N 1
ATOM 777 C CA . TYR A 1 98 ? 6.285 -9.597 9.879 1.00 84.50 98 TYR A CA 1
ATOM 778 C C . TYR A 1 98 ? 7.388 -8.525 9.940 1.00 84.50 98 TYR A C 1
ATOM 780 O O . TYR A 1 98 ? 7.104 -7.328 9.950 1.00 84.50 98 TYR A O 1
ATOM 788 N N . PRO A 1 99 ? 8.678 -8.903 9.948 1.00 69.31 99 PRO A N 1
ATOM 789 C CA . PRO A 1 99 ? 9.755 -7.927 10.062 1.00 69.31 99 PRO A CA 1
ATOM 790 C C . PRO A 1 99 ? 9.819 -6.976 8.853 1.00 69.31 99 PRO A C 1
ATOM 792 O O . PRO A 1 99 ? 9.502 -7.334 7.718 1.00 69.31 99 PRO A O 1
ATOM 795 N N . LYS A 1 100 ? 10.311 -5.751 9.078 1.00 56.72 100 LYS A N 1
ATOM 796 C CA . LYS A 1 100 ? 10.402 -4.671 8.072 1.00 56.72 100 LYS A CA 1
ATOM 797 C C . LYS A 1 100 ? 11.166 -5.055 6.796 1.00 56.72 100 LYS A C 1
ATOM 799 O O . LYS A 1 100 ? 10.858 -4.543 5.735 1.00 56.72 100 LYS A O 1
ATOM 804 N N . ARG A 1 101 ? 12.110 -6.005 6.853 1.00 55.00 101 ARG A N 1
ATOM 805 C CA . ARG A 1 101 ? 12.812 -6.497 5.648 1.00 55.00 101 ARG A CA 1
ATOM 806 C C . ARG A 1 101 ? 11.885 -7.231 4.664 1.00 55.00 101 ARG A C 1
ATOM 808 O O . ARG A 1 101 ? 12.257 -7.413 3.514 1.00 55.00 101 ARG A O 1
ATOM 815 N N . SER A 1 102 ? 10.709 -7.663 5.119 1.00 56.25 102 SER A N 1
ATOM 816 C CA . SER A 1 102 ? 9.655 -8.239 4.277 1.00 56.25 102 SER A CA 1
ATOM 817 C C . SER A 1 102 ? 8.547 -7.243 3.913 1.00 56.25 102 SER A C 1
ATOM 819 O O . SER A 1 102 ? 7.917 -7.422 2.878 1.00 56.25 102 SER A O 1
ATOM 821 N N . LEU A 1 103 ? 8.314 -6.199 4.713 1.00 56.16 103 LEU A N 1
ATOM 822 C CA . LEU A 1 103 ? 7.231 -5.230 4.522 1.00 56.16 103 LEU A CA 1
ATOM 823 C C . LEU A 1 103 ? 7.784 -3.873 4.063 1.00 56.16 103 LEU A C 1
ATOM 825 O O . LEU A 1 103 ? 8.456 -3.211 4.854 1.00 56.16 103 LEU A O 1
ATOM 829 N N . MET A 1 104 ? 7.391 -3.410 2.871 1.00 56.53 104 MET A N 1
ATOM 830 C CA . MET A 1 104 ? 7.596 -2.022 2.413 1.00 56.53 104 MET A CA 1
ATOM 831 C C . MET A 1 104 ? 9.043 -1.706 1.995 1.00 56.53 104 MET A C 1
ATOM 833 O O . MET A 1 104 ? 9.639 -0.737 2.467 1.00 56.53 104 MET A O 1
ATOM 837 N N . SER A 1 105 ? 9.596 -2.539 1.111 1.00 50.62 105 SER A N 1
ATOM 838 C CA . SER A 1 105 ? 10.869 -2.308 0.404 1.00 50.62 105 SER A CA 1
ATOM 839 C C . SER A 1 105 ? 10.665 -1.870 -1.042 1.00 50.62 105 SER A C 1
ATOM 841 O O . SER A 1 105 ? 9.606 -2.208 -1.633 1.00 50.62 105 SER A O 1
#

Organism: NCBI:txid1075090

pLDDT: mean 91.16, std 10.0, range [50.62, 97.75]

Secondary structure (DSSP, 8-state):
-EE-TTSEEES--SGGGGT-GGGEEEETTT--HHHHHHHHHH-HHHHHHHHT-HHHHHHHHHTT-TT---TT--SSHHHHHHHHHH-HHHHHHHHHHS-TTTS--

Radius of gyration: 14.04 Å; chains: 1; bounding box: 35×24×35 Å